Protein AF-A0A371GCP8-F1 (afdb_monomer_lite)

Foldseek 3Di:
DDDDPDDPPDPQDQLVRVLVVCVVVPDDDPCSVVCNPDPCVQQDKDWDKDAADDDPDQQDFGIKIWIARPRRRDIDIDTGSDDDPVVVVVCCVPPPD

Structure (mmCIF, N/CA/C/O backbone):
data_AF-A0A371GCP8-F1
#
_entry.id   AF-A0A371GCP8-F1
#
loop_
_atom_site.group_PDB
_atom_site.id
_atom_site.type_symbol
_atom_site.label_atom_id
_atom_site.label_alt_id
_atom_site.label_comp_id
_atom_site.label_asym_id
_atom_site.label_entity_id
_atom_site.label_seq_id
_atom_site.pdbx_PDB_ins_code
_atom_site.Cartn_x
_atom_site.Cartn_y
_atom_site.Cartn_z
_atom_site.occupancy
_atom_site.B_iso_or_equiv
_atom_site.auth_seq_id
_atom_site.auth_comp_id
_atom_site.auth_asym_id
_atom_site.auth_atom_id
_atom_site.pdbx_PDB_model_num
ATOM 1 N N . MET A 1 1 ? 37.079 -0.484 15.860 1.00 36.81 1 MET A N 1
ATOM 2 C CA . MET A 1 1 ? 35.716 -0.758 15.362 1.00 36.81 1 MET A CA 1
ATOM 3 C C . MET A 1 1 ? 35.386 0.390 14.425 1.00 36.81 1 MET A C 1
ATOM 5 O O . MET A 1 1 ? 35.336 1.518 14.892 1.00 36.81 1 MET A O 1
ATOM 9 N N . LYS A 1 2 ? 35.388 0.156 13.109 1.00 32.47 2 LYS A N 1
ATOM 10 C CA . LYS A 1 2 ? 35.198 1.218 12.113 1.00 32.47 2 LYS A CA 1
ATOM 11 C C . LYS A 1 2 ? 33.742 1.151 11.671 1.00 32.47 2 LYS A C 1
ATOM 13 O O . LYS A 1 2 ? 33.351 0.218 10.980 1.00 32.47 2 LYS A O 1
ATOM 18 N N . GLU A 1 3 ? 32.953 2.082 12.177 1.00 37.34 3 GLU A N 1
ATOM 19 C CA . GLU A 1 3 ? 31.586 2.320 11.742 1.00 37.34 3 GLU A CA 1
ATOM 20 C C . GLU A 1 3 ? 31.656 2.955 10.348 1.00 37.34 3 GLU A C 1
ATOM 22 O O . GLU A 1 3 ? 32.301 3.987 10.165 1.00 37.34 3 GLU A O 1
ATOM 27 N N . VAL A 1 4 ? 31.078 2.293 9.346 1.00 41.38 4 VAL A N 1
ATOM 28 C CA . VAL A 1 4 ? 30.898 2.859 8.005 1.00 41.38 4 VAL A CA 1
ATOM 29 C C . VAL A 1 4 ? 29.402 2.996 7.795 1.00 41.38 4 VAL A C 1
ATOM 31 O O . VAL A 1 4 ? 28.705 2.047 7.446 1.00 41.38 4 VAL A O 1
ATOM 34 N N . HIS A 1 5 ? 28.924 4.199 8.085 1.00 37.16 5 HIS A N 1
ATOM 35 C CA . HIS A 1 5 ? 27.606 4.672 7.719 1.00 37.16 5 HIS A CA 1
ATOM 36 C C . HIS A 1 5 ? 27.739 5.325 6.342 1.00 37.16 5 HIS A C 1
ATOM 38 O O . HIS A 1 5 ? 28.120 6.485 6.238 1.00 37.16 5 HIS A O 1
ATOM 44 N N . GLU A 1 6 ? 27.487 4.569 5.277 1.00 33.28 6 GLU A N 1
ATOM 45 C CA . GLU A 1 6 ? 27.387 5.135 3.928 1.00 33.28 6 GLU A CA 1
ATOM 46 C C . GLU A 1 6 ? 26.311 4.391 3.127 1.00 33.28 6 GLU A C 1
ATOM 48 O O . GLU A 1 6 ? 26.559 3.678 2.160 1.00 33.28 6 GLU A O 1
ATOM 53 N N . GLY A 1 7 ? 25.066 4.536 3.580 1.00 37.19 7 GLY A N 1
ATOM 54 C CA . GLY A 1 7 ? 23.906 4.345 2.721 1.00 37.19 7 GLY A CA 1
ATOM 55 C C . GLY A 1 7 ? 23.643 5.666 2.020 1.00 37.19 7 GLY A C 1
ATOM 56 O O . GLY A 1 7 ? 23.152 6.602 2.649 1.00 37.19 7 GLY A O 1
ATOM 57 N N . ALA A 1 8 ? 24.013 5.766 0.743 1.00 36.12 8 ALA A N 1
ATOM 58 C CA . ALA A 1 8 ? 23.633 6.894 -0.089 1.00 36.12 8 ALA A CA 1
ATOM 59 C C . ALA A 1 8 ? 22.105 7.019 -0.046 1.00 36.12 8 ALA A C 1
ATOM 61 O O . ALA A 1 8 ? 21.390 6.164 -0.561 1.00 36.12 8 ALA A O 1
ATOM 62 N N . PHE A 1 9 ? 21.626 8.074 0.611 1.00 45.25 9 PHE A N 1
ATOM 63 C CA . PHE A 1 9 ? 20.278 8.600 0.451 1.00 45.25 9 PHE A CA 1
ATOM 64 C C . PHE A 1 9 ? 20.088 8.815 -1.055 1.00 45.25 9 PHE A C 1
ATOM 66 O O . PHE A 1 9 ? 20.633 9.769 -1.617 1.00 45.25 9 PHE A O 1
ATOM 73 N N . GLU A 1 10 ? 19.457 7.851 -1.736 1.00 46.84 10 GLU A N 1
ATOM 74 C CA . GLU A 1 10 ? 19.394 7.844 -3.192 1.00 46.84 10 GLU A CA 1
ATOM 75 C C . GLU A 1 10 ? 18.598 9.059 -3.655 1.00 46.84 10 GLU A C 1
ATOM 77 O O . GLU A 1 10 ? 17.391 9.196 -3.462 1.00 46.84 10 GLU A O 1
ATOM 82 N N . THR A 1 11 ? 19.346 9.980 -4.243 1.00 47.50 11 THR A N 1
ATOM 83 C CA . THR A 1 11 ? 18.866 11.175 -4.901 1.00 47.50 11 THR A CA 1
ATOM 84 C C . THR A 1 11 ? 17.858 10.789 -5.974 1.00 47.50 11 THR A C 1
ATOM 86 O O . THR A 1 11 ? 18.118 9.911 -6.800 1.00 47.50 11 THR A O 1
ATOM 89 N N . HIS A 1 12 ? 16.709 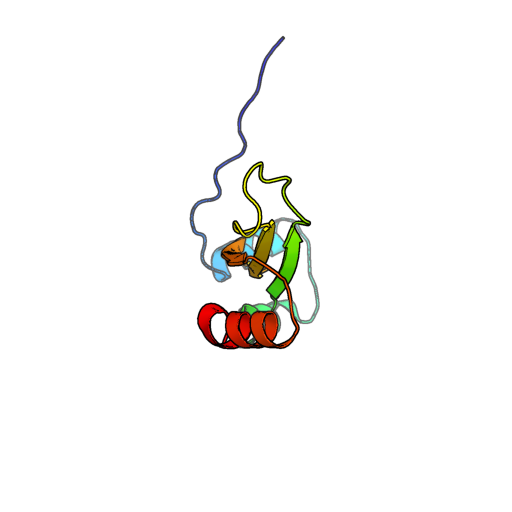11.468 -5.927 1.00 49.91 12 HIS A N 1
ATOM 90 C CA . HIS A 1 12 ? 15.599 11.454 -6.880 1.00 49.91 12 HIS A CA 1
ATOM 91 C C . HIS A 1 12 ? 16.073 11.215 -8.323 1.00 49.91 12 HIS A C 1
ATOM 93 O O . HIS A 1 12 ? 16.375 12.144 -9.074 1.00 49.91 12 HIS A O 1
ATOM 99 N N . THR A 1 13 ? 16.185 9.953 -8.721 1.00 51.84 13 THR A N 1
ATOM 100 C CA . THR A 1 13 ? 16.614 9.580 -10.065 1.00 51.84 13 THR A CA 1
ATOM 101 C C . THR A 1 13 ? 15.363 9.232 -10.841 1.00 51.84 13 THR A C 1
ATOM 103 O O . THR A 1 13 ? 14.555 8.419 -10.409 1.00 51.84 13 THR A O 1
ATOM 106 N N . ASN A 1 14 ? 15.169 9.900 -11.979 1.00 56.47 14 ASN A N 1
ATOM 107 C CA . ASN A 1 14 ? 14.054 9.582 -12.861 1.00 56.47 14 ASN A CA 1
ATOM 108 C C . ASN A 1 14 ? 14.126 8.108 -13.306 1.00 56.47 14 ASN A C 1
ATOM 110 O O . ASN A 1 14 ? 15.205 7.509 -13.348 1.00 56.47 14 ASN A O 1
ATOM 114 N N . ASN A 1 15 ? 12.981 7.531 -13.676 1.00 61.41 15 ASN A N 1
ATOM 115 C CA . ASN A 1 15 ? 12.867 6.117 -14.058 1.00 61.41 15 ASN A CA 1
ATOM 116 C C . ASN A 1 15 ? 13.878 5.712 -15.143 1.00 61.41 15 ASN A C 1
ATOM 118 O O . ASN A 1 15 ? 14.420 4.614 -15.114 1.00 61.41 15 ASN A O 1
ATOM 122 N N . HIS A 1 16 ? 14.225 6.631 -16.048 1.00 62.31 16 HIS A N 1
ATOM 123 C CA . HIS A 1 16 ? 15.230 6.406 -17.086 1.00 62.31 16 HIS A CA 1
ATOM 124 C C . HIS A 1 16 ? 16.667 6.276 -16.537 1.00 62.31 16 HIS A C 1
ATOM 126 O O . HIS A 1 16 ? 17.493 5.541 -17.077 1.00 62.31 16 HIS A O 1
ATOM 132 N N . ALA A 1 17 ? 17.019 6.992 -15.470 1.00 69.88 17 ALA A N 1
ATOM 133 C CA . ALA A 1 17 ? 18.302 6.833 -14.791 1.00 69.88 17 ALA A CA 1
ATOM 134 C C . ALA A 1 17 ? 18.357 5.525 -13.987 1.00 69.88 17 ALA A C 1
ATOM 136 O O . ALA A 1 17 ? 19.393 4.859 -13.998 1.00 69.88 17 ALA A O 1
ATOM 137 N N . LEU A 1 18 ? 17.247 5.129 -13.355 1.00 69.38 18 LEU A N 1
ATOM 138 C CA . LEU A 1 18 ? 17.139 3.865 -12.623 1.00 69.38 18 LEU A CA 1
ATOM 139 C C . LEU A 1 18 ? 17.198 2.651 -13.564 1.00 69.38 18 LEU A C 1
ATOM 141 O O . LEU A 1 18 ? 18.010 1.753 -13.349 1.00 69.38 18 LEU A O 1
ATOM 145 N N . ALA A 1 19 ? 16.438 2.673 -14.661 1.00 66.56 19 ALA A N 1
ATOM 146 C CA . ALA A 1 19 ? 16.476 1.655 -15.709 1.00 66.56 19 ALA A CA 1
ATOM 147 C C . ALA A 1 19 ? 17.897 1.464 -16.261 1.00 66.56 19 ALA A C 1
ATOM 149 O O . ALA A 1 19 ? 18.389 0.342 -16.369 1.00 66.56 19 ALA A O 1
ATOM 150 N N . ARG A 1 20 ? 18.609 2.571 -16.528 1.00 67.81 20 ARG A N 1
ATOM 151 C CA . ARG A 1 20 ? 20.013 2.535 -16.969 1.00 67.81 20 ARG A CA 1
ATOM 152 C C . ARG A 1 20 ? 20.961 1.967 -15.912 1.00 67.81 20 ARG A C 1
ATOM 154 O O . ARG A 1 20 ? 21.912 1.286 -16.284 1.00 67.81 20 ARG A O 1
ATOM 161 N N . LYS A 1 21 ? 20.731 2.217 -14.617 1.00 70.94 21 LYS A N 1
ATOM 162 C CA . LYS A 1 21 ? 21.512 1.590 -13.535 1.00 70.94 21 LYS A CA 1
ATOM 163 C C . LYS A 1 21 ? 21.285 0.075 -13.501 1.00 70.94 21 LYS A C 1
ATOM 165 O O . LYS A 1 21 ? 22.265 -0.658 -13.464 1.00 70.94 21 LYS A O 1
ATOM 170 N N . ILE A 1 22 ? 20.029 -0.373 -13.561 1.00 69.25 22 ILE A N 1
ATOM 171 C CA . ILE A 1 22 ? 19.635 -1.794 -13.536 1.00 69.25 22 ILE A CA 1
ATOM 172 C C . ILE A 1 22 ? 20.209 -2.550 -14.746 1.00 69.25 22 ILE A C 1
ATOM 174 O O . ILE A 1 22 ? 20.816 -3.607 -14.584 1.00 69.25 22 ILE A O 1
ATOM 178 N N . LEU A 1 23 ? 20.139 -1.951 -15.938 1.00 71.81 23 LEU A N 1
ATOM 179 C CA . LEU A 1 23 ? 20.813 -2.450 -17.139 1.00 71.81 23 LEU A CA 1
ATOM 180 C C . LEU A 1 23 ? 22.336 -2.544 -16.961 1.00 71.81 23 LEU A C 1
ATOM 182 O O . LEU A 1 23 ? 22.945 -3.547 -17.326 1.00 71.81 23 LEU A O 1
ATOM 186 N N . ARG A 1 24 ? 22.964 -1.517 -16.374 1.00 76.50 24 ARG A N 1
ATOM 187 C CA . ARG A 1 24 ? 24.420 -1.474 -16.151 1.00 76.50 24 ARG A CA 1
ATOM 188 C C . ARG A 1 24 ? 24.906 -2.552 -15.179 1.00 76.50 24 ARG A C 1
ATOM 190 O O . ARG A 1 24 ? 26.049 -2.980 -15.303 1.00 76.50 24 ARG A O 1
ATOM 197 N N . VAL A 1 25 ? 24.067 -2.984 -14.234 1.00 78.62 25 VAL A N 1
ATOM 198 C CA . VAL A 1 25 ? 24.383 -4.087 -13.308 1.00 78.62 25 VAL A CA 1
ATOM 199 C C . VAL A 1 25 ? 23.974 -5.470 -13.841 1.00 78.62 25 VAL A C 1
ATOM 201 O O . VAL A 1 25 ? 24.155 -6.461 -13.141 1.00 78.62 25 VAL A O 1
ATOM 204 N N . GLY A 1 26 ? 23.484 -5.561 -15.084 1.00 75.56 26 GLY A N 1
ATOM 205 C CA . GLY A 1 26 ? 23.311 -6.827 -15.804 1.00 75.56 26 GLY A CA 1
ATOM 206 C C . GLY A 1 26 ? 21.993 -7.563 -15.551 1.00 75.56 26 GLY A C 1
ATOM 207 O O . GLY A 1 26 ? 21.853 -8.704 -15.987 1.00 75.56 26 GLY A O 1
ATOM 208 N N . TYR A 1 27 ? 21.020 -6.934 -14.889 1.00 67.69 27 TYR A N 1
ATOM 209 C CA . TYR A 1 27 ? 19.667 -7.484 -14.797 1.00 67.69 27 TYR A CA 1
ATOM 210 C C . TYR A 1 27 ? 18.871 -7.078 -16.041 1.00 67.69 27 TYR A C 1
ATOM 212 O O . TYR A 1 27 ? 18.751 -5.894 -16.354 1.00 67.69 27 TYR A O 1
ATOM 220 N N . TYR A 1 28 ? 18.333 -8.066 -16.755 1.00 61.47 28 TYR A N 1
ATOM 221 C CA . TYR A 1 28 ? 17.536 -7.861 -17.962 1.00 61.47 28 TYR A CA 1
ATOM 222 C C . TYR A 1 28 ? 16.262 -8.703 -17.891 1.00 61.47 28 TYR A C 1
ATOM 224 O O . TYR A 1 28 ? 16.311 -9.878 -17.528 1.00 61.47 28 TYR A O 1
ATOM 232 N N . TRP A 1 29 ? 15.127 -8.118 -18.269 1.00 69.38 29 TRP A N 1
ATOM 233 C CA . TRP A 1 29 ? 13.882 -8.841 -18.519 1.00 69.38 29 TRP A CA 1
ATOM 234 C C . TRP A 1 29 ? 13.255 -8.351 -19.823 1.00 69.38 29 TRP A C 1
ATOM 236 O O . TRP A 1 29 ? 13.398 -7.190 -20.202 1.00 69.38 29 TRP A O 1
ATOM 246 N N . THR A 1 30 ? 12.566 -9.243 -20.534 1.00 60.22 30 THR A N 1
ATOM 247 C CA . THR A 1 30 ? 12.061 -9.004 -21.900 1.00 60.22 30 THR A CA 1
ATOM 248 C C . THR A 1 30 ? 11.017 -7.891 -22.002 1.00 60.22 30 THR A C 1
ATOM 250 O O . THR A 1 30 ? 10.792 -7.377 -23.092 1.00 60.22 30 THR A O 1
ATOM 253 N N . GLN A 1 31 ? 10.396 -7.499 -20.888 1.00 61.22 31 GLN A N 1
ATOM 254 C CA . GLN A 1 31 ? 9.389 -6.431 -20.826 1.00 61.22 31 GLN A CA 1
ATOM 255 C C . GLN A 1 31 ? 9.936 -5.114 -20.263 1.00 61.22 31 GLN A C 1
ATOM 257 O O . GLN A 1 31 ? 9.208 -4.132 -20.202 1.00 61.22 31 GLN A O 1
ATOM 262 N N . MET A 1 32 ? 11.227 -5.049 -19.931 1.00 67.38 32 MET A N 1
ATOM 263 C CA . MET A 1 32 ? 11.827 -3.917 -19.227 1.00 67.38 32 MET A CA 1
ATOM 264 C C . MET A 1 32 ? 11.620 -2.575 -19.924 1.00 67.38 32 MET A C 1
ATOM 266 O O . MET A 1 32 ? 11.263 -1.596 -19.281 1.00 67.38 32 MET A O 1
ATOM 270 N N . GLU A 1 33 ? 11.788 -2.510 -21.243 1.00 64.56 33 GLU A N 1
ATOM 271 C CA . GLU A 1 33 ? 11.567 -1.264 -21.986 1.00 64.56 33 GLU A CA 1
ATOM 272 C C . GLU A 1 33 ? 10.088 -0.839 -21.996 1.00 64.56 33 GLU A C 1
ATOM 274 O O . GLU A 1 33 ? 9.782 0.353 -21.969 1.00 64.56 33 GLU A O 1
ATOM 279 N N . SER A 1 34 ? 9.164 -1.803 -21.957 1.00 64.06 34 SER A N 1
ATOM 280 C CA . SER A 1 34 ? 7.724 -1.550 -21.843 1.00 64.06 34 SER A CA 1
ATOM 281 C C . SER A 1 34 ? 7.349 -1.085 -20.428 1.00 64.06 34 SER A C 1
ATOM 283 O O . SER A 1 34 ? 6.642 -0.090 -20.269 1.00 64.06 34 SER A O 1
ATOM 285 N N . ASP A 1 35 ? 7.918 -1.718 -19.404 1.00 60.66 35 ASP A N 1
ATOM 286 C CA . ASP A 1 35 ? 7.697 -1.426 -17.981 1.00 60.66 35 ASP A CA 1
ATOM 287 C C . ASP A 1 35 ? 8.322 -0.110 -17.504 1.00 60.66 35 ASP A C 1
ATOM 289 O O . ASP A 1 35 ? 8.144 0.262 -16.352 1.00 60.66 35 ASP A O 1
ATOM 293 N N . TYR A 1 36 ? 9.095 0.590 -18.335 1.00 61.47 36 TYR A N 1
ATOM 294 C CA . TYR A 1 36 ? 9.538 1.962 -18.047 1.00 61.47 36 TYR A CA 1
ATOM 295 C C . TYR A 1 36 ? 8.875 3.000 -18.951 1.00 61.47 36 TYR A C 1
ATOM 297 O O . TYR A 1 36 ? 8.868 4.186 -18.619 1.00 61.47 36 TYR A O 1
ATOM 305 N N . SER A 1 37 ? 8.344 2.572 -20.099 1.00 56.66 37 SER A N 1
ATOM 306 C CA . SER A 1 37 ? 7.730 3.451 -21.096 1.00 56.66 37 SER A CA 1
ATOM 307 C C . SER A 1 37 ? 6.204 3.504 -20.996 1.00 56.66 37 SER A C 1
ATOM 309 O O . SER A 1 37 ? 5.587 4.331 -21.671 1.00 56.66 37 SER A O 1
ATOM 311 N N . THR A 1 38 ? 5.566 2.649 -20.192 1.00 56.38 38 THR A N 1
ATOM 312 C CA . THR A 1 38 ? 4.108 2.675 -20.019 1.00 56.38 38 THR A CA 1
ATOM 313 C C . THR A 1 38 ? 3.699 3.563 -18.836 1.00 56.38 38 THR A C 1
ATOM 315 O O . THR A 1 38 ? 4.372 3.579 -17.807 1.00 56.38 38 THR A O 1
ATOM 318 N N . PRO A 1 39 ? 2.560 4.271 -18.903 1.00 55.31 39 PRO A N 1
ATOM 319 C CA . PRO A 1 39 ? 2.000 4.967 -17.738 1.00 55.31 39 PRO A CA 1
ATOM 320 C C . PRO A 1 39 ? 1.688 4.024 -16.558 1.00 55.31 39 PRO A C 1
ATOM 322 O O . PRO A 1 39 ? 1.641 4.456 -15.413 1.00 55.31 39 PRO A O 1
ATOM 325 N N . TRP A 1 40 ? 1.501 2.729 -16.835 1.00 51.03 40 TRP A N 1
ATOM 326 C CA . TRP A 1 40 ? 1.170 1.680 -15.862 1.00 51.03 40 TRP A CA 1
ATOM 327 C C . TRP A 1 40 ? 2.357 1.210 -15.016 1.00 51.03 40 TRP A C 1
ATOM 329 O O . TRP A 1 40 ? 2.163 0.599 -13.968 1.00 51.03 40 TRP A O 1
ATOM 339 N N . SER A 1 41 ? 3.578 1.558 -15.422 1.00 54.22 41 SER A N 1
ATOM 340 C CA . SER A 1 41 ? 4.800 1.394 -14.627 1.00 54.22 41 SER A CA 1
ATOM 341 C C . SER A 1 41 ? 4.696 2.067 -13.249 1.00 54.22 41 SER A C 1
ATOM 343 O O . SER A 1 41 ? 5.334 1.637 -12.301 1.00 54.22 41 SER A O 1
ATOM 345 N N . PHE A 1 42 ? 3.854 3.097 -13.108 1.00 56.12 42 PHE A N 1
ATOM 346 C CA . PHE A 1 42 ? 3.588 3.807 -11.847 1.00 56.12 42 PHE A CA 1
ATOM 347 C C . PHE A 1 42 ? 2.488 3.153 -10.984 1.00 56.12 42 PHE A C 1
ATOM 349 O O . PHE A 1 42 ? 2.138 3.643 -9.912 1.00 56.12 42 PHE A O 1
ATOM 356 N N . SER A 1 43 ? 1.881 2.054 -11.443 1.00 61.53 43 SER A N 1
ATOM 357 C CA . SER A 1 43 ? 0.675 1.485 -10.822 1.00 61.53 43 SER A CA 1
ATOM 358 C C . SER A 1 43 ? 0.946 0.313 -9.877 1.00 61.53 43 SER A C 1
ATOM 360 O O . SER A 1 43 ? 0.000 -0.289 -9.369 1.00 61.53 43 SER A O 1
ATOM 362 N N . MET A 1 44 ? 2.212 -0.018 -9.603 1.00 77.81 44 MET A N 1
ATOM 363 C CA . MET A 1 44 ? 2.556 -1.103 -8.681 1.00 77.81 44 MET A CA 1
ATOM 364 C C . MET A 1 44 ? 2.763 -0.569 -7.260 1.00 77.81 44 MET A C 1
ATOM 366 O O . MET A 1 44 ? 3.819 -0.032 -6.921 1.00 77.81 44 MET A O 1
ATOM 370 N N . TRP A 1 45 ? 1.736 -0.747 -6.428 1.00 85.06 45 TRP A N 1
ATOM 371 C CA . TRP A 1 45 ? 1.716 -0.337 -5.025 1.00 85.06 45 TRP A CA 1
ATOM 372 C C . TRP A 1 45 ? 1.622 -1.552 -4.100 1.00 85.06 45 TRP A C 1
ATOM 374 O O . TRP A 1 45 ? 0.822 -2.460 -4.329 1.00 85.06 45 TRP A O 1
ATOM 384 N N . GLY A 1 46 ? 2.420 -1.558 -3.034 1.00 88.44 46 GLY A N 1
ATOM 385 C CA . GLY A 1 46 ? 2.258 -2.470 -1.902 1.00 88.44 46 GLY A CA 1
ATOM 386 C C . GLY A 1 46 ? 1.467 -1.787 -0.792 1.00 88.44 46 GLY A C 1
ATOM 387 O O . GLY A 1 46 ? 1.835 -0.690 -0.388 1.00 88.44 46 GLY A O 1
ATOM 388 N N . LEU A 1 47 ? 0.398 -2.417 -0.299 1.00 91.25 47 LEU A N 1
ATOM 389 C CA . LEU A 1 47 ? -0.378 -1.932 0.846 1.00 91.25 47 LEU A CA 1
ATOM 390 C C . LEU A 1 47 ? -0.064 -2.789 2.074 1.00 91.25 47 LEU A C 1
ATOM 392 O O . LEU A 1 47 ? -0.144 -4.014 1.998 1.00 91.25 47 LEU A O 1
ATOM 396 N N . ASP A 1 48 ? 0.226 -2.145 3.198 1.00 90.75 48 ASP A N 1
ATOM 397 C CA . ASP A 1 48 ? 0.461 -2.801 4.480 1.00 90.75 48 ASP A CA 1
ATOM 398 C C . ASP A 1 48 ? -0.311 -2.111 5.614 1.00 90.75 48 ASP A C 1
ATOM 400 O O . ASP A 1 48 ? -0.715 -0.944 5.522 1.00 90.75 48 ASP A O 1
ATOM 404 N N . THR A 1 49 ? -0.549 -2.856 6.692 1.00 89.38 49 THR A N 1
ATOM 405 C CA . THR A 1 49 ? -1.245 -2.375 7.882 1.00 89.38 49 THR A CA 1
ATOM 406 C C . THR A 1 49 ? -0.426 -2.670 9.125 1.00 89.38 49 THR A C 1
ATOM 408 O O . THR A 1 49 ? -0.266 -3.826 9.516 1.00 89.38 49 THR A O 1
ATOM 411 N N . ILE A 1 50 ? 0.027 -1.621 9.806 1.00 89.56 50 ILE A N 1
ATOM 412 C CA . ILE A 1 50 ? 0.685 -1.772 11.101 1.00 89.56 50 ILE A CA 1
ATOM 413 C C . ILE A 1 50 ? -0.405 -1.948 12.159 1.00 89.56 50 ILE A C 1
ATOM 415 O O . ILE A 1 50 ? -1.330 -1.134 12.267 1.00 89.56 50 ILE A O 1
ATOM 419 N N . GLY A 1 51 ? -0.296 -3.068 12.879 1.00 80.75 51 GLY A N 1
ATOM 420 C CA . GLY A 1 51 ? -1.267 -3.559 13.851 1.00 80.75 51 GLY A CA 1
ATOM 421 C C . GLY A 1 51 ? -1.492 -2.631 15.050 1.00 80.75 51 GLY A C 1
ATOM 422 O O . GLY A 1 51 ? -0.857 -1.583 15.162 1.00 80.75 51 GLY A O 1
ATOM 423 N N . PRO A 1 52 ? -2.417 -3.014 15.946 1.00 76.25 52 PRO A N 1
ATOM 424 C CA . PRO A 1 52 ? -2.939 -2.134 16.979 1.00 76.25 52 PRO A CA 1
ATOM 425 C C . PRO A 1 52 ? -1.825 -1.648 17.909 1.00 76.25 52 PRO A C 1
ATOM 427 O O . PRO A 1 52 ? -1.298 -2.405 18.719 1.00 76.25 52 PRO A O 1
ATOM 430 N N . ILE A 1 53 ? -1.493 -0.364 17.809 1.00 81.81 53 ILE A N 1
ATOM 431 C CA . ILE A 1 53 ? -0.587 0.310 18.730 1.00 81.81 53 ILE A CA 1
ATOM 432 C C . ILE A 1 53 ? -1.323 0.443 20.063 1.00 81.81 53 ILE A C 1
ATOM 434 O O . ILE A 1 53 ? -2.413 1.024 20.127 1.00 81.81 53 ILE A O 1
ATOM 438 N N . GLU A 1 54 ? -0.743 -0.107 21.130 1.00 69.06 54 GLU A N 1
ATOM 439 C CA . GLU A 1 54 ? -1.283 0.030 22.479 1.00 69.06 54 GLU A CA 1
ATOM 440 C C . GLU A 1 54 ? -1.290 1.506 22.888 1.00 69.06 54 GLU A C 1
ATOM 442 O O . GLU A 1 54 ? -0.269 2.101 23.236 1.00 69.06 54 GLU A O 1
ATOM 447 N N . THR A 1 55 ? -2.465 2.129 22.850 1.00 63.44 55 THR A N 1
ATOM 448 C CA . THR A 1 55 ? -2.650 3.488 23.347 1.00 63.44 55 THR A CA 1
ATOM 449 C C . THR A 1 55 ? -3.311 3.439 24.716 1.00 63.44 55 THR A C 1
ATOM 451 O O . THR A 1 55 ? -4.407 2.898 24.855 1.00 63.44 55 THR A O 1
ATOM 454 N N . LYS A 1 56 ? -2.708 4.099 25.718 1.00 66.06 56 LYS A N 1
ATOM 455 C CA . LYS A 1 56 ? -3.293 4.290 27.066 1.00 66.06 56 LYS A CA 1
ATOM 456 C C . LYS A 1 56 ? -4.691 4.929 27.056 1.00 66.06 56 LYS A C 1
ATOM 458 O O . LYS A 1 56 ? -5.388 4.897 28.062 1.00 66.06 56 LYS A O 1
ATOM 463 N N . VAL A 1 57 ? -5.091 5.524 25.933 1.00 68.06 57 VAL A N 1
ATOM 464 C CA . VAL A 1 57 ? -6.393 6.161 25.742 1.00 68.06 57 VAL A CA 1
ATOM 465 C C . VAL A 1 57 ? -7.263 5.263 24.853 1.00 68.06 57 VAL A C 1
ATOM 467 O O . VAL A 1 57 ? -6.848 4.948 23.730 1.00 68.06 57 VAL A O 1
ATOM 470 N N . PRO A 1 58 ? -8.457 4.837 25.300 1.00 60.41 58 PRO A N 1
ATOM 471 C CA . PRO A 1 58 ? -9.394 4.134 24.433 1.00 60.41 58 PRO A CA 1
ATOM 472 C C . PRO A 1 58 ? -9.820 5.065 23.282 1.00 60.41 58 PRO A C 1
ATOM 474 O O . PRO A 1 58 ? -10.108 6.235 23.508 1.00 60.41 58 PRO A O 1
ATOM 477 N N . ASN A 1 59 ? -9.842 4.546 22.049 1.00 62.75 59 ASN A N 1
ATOM 478 C CA . ASN A 1 59 ? -10.269 5.224 20.806 1.00 62.75 59 ASN A CA 1
ATOM 479 C C . ASN A 1 59 ? -9.270 6.159 20.093 1.00 62.75 59 ASN A C 1
ATOM 481 O O . ASN A 1 59 ? -9.665 6.852 19.156 1.00 62.75 59 ASN A O 1
ATOM 485 N N . LYS A 1 60 ? -7.981 6.169 20.451 1.00 68.00 60 LYS A N 1
ATOM 486 C CA . LYS A 1 60 ? -6.958 6.868 19.645 1.00 68.00 60 LYS A CA 1
ATOM 487 C C . LYS A 1 60 ? -6.483 5.987 18.480 1.00 68.00 60 LYS A C 1
ATOM 489 O O . LYS A 1 60 ? -6.571 4.773 18.590 1.00 68.00 60 LYS A O 1
ATOM 494 N N . HIS A 1 61 ? -6.023 6.587 17.375 1.00 67.88 61 HIS A N 1
ATOM 495 C CA . HIS A 1 61 ? -5.536 5.904 16.165 1.00 67.88 61 HIS A CA 1
ATOM 496 C C . HIS A 1 61 ? -4.653 4.690 16.506 1.00 67.88 61 HIS A C 1
ATOM 498 O O . HIS A 1 61 ? -3.537 4.857 16.991 1.00 67.88 61 HIS A O 1
ATOM 504 N N . ARG A 1 62 ? -5.186 3.482 16.291 1.00 79.62 62 ARG A N 1
ATOM 505 C CA . ARG A 1 62 ? -4.533 2.213 16.651 1.00 79.62 62 ARG A CA 1
ATOM 506 C C . ARG A 1 62 ? -3.805 1.596 15.475 1.00 79.62 62 ARG A C 1
ATOM 508 O O . ARG A 1 62 ? -2.893 0.818 15.682 1.00 79.62 62 ARG A O 1
ATOM 515 N N . PHE A 1 63 ? -4.214 1.927 14.262 1.00 86.19 63 PHE A N 1
ATOM 516 C CA . PHE A 1 63 ? -3.697 1.309 13.056 1.00 86.19 63 PHE A CA 1
ATOM 517 C C . PHE A 1 63 ? -3.080 2.357 12.154 1.00 86.19 63 PHE A C 1
ATOM 519 O O . PHE A 1 63 ? -3.551 3.496 12.110 1.00 86.19 63 PHE A O 1
ATOM 526 N N . ILE A 1 64 ? -2.067 1.951 11.404 1.00 89.56 64 ILE A N 1
ATOM 527 C CA . ILE A 1 64 ? -1.455 2.769 10.364 1.00 89.56 64 ILE A CA 1
ATOM 528 C C . ILE A 1 64 ? -1.592 2.003 9.051 1.00 89.56 64 ILE A C 1
ATOM 530 O O . ILE A 1 64 ? -1.151 0.860 8.960 1.00 89.56 64 ILE A O 1
ATOM 534 N N . LEU A 1 65 ? -2.238 2.619 8.062 1.00 91.94 65 LEU A N 1
ATOM 535 C CA . LEU A 1 65 ? -2.232 2.148 6.682 1.00 91.94 65 LEU A CA 1
ATOM 536 C C . LEU A 1 65 ? -1.049 2.780 5.968 1.00 91.94 65 LEU A C 1
ATOM 538 O O . LEU A 1 65 ? -0.843 3.991 6.075 1.00 91.94 65 LEU A O 1
ATOM 542 N N . VAL A 1 66 ? -0.302 1.952 5.251 1.00 90.56 66 VAL A N 1
ATOM 543 C CA . VAL A 1 66 ? 0.876 2.357 4.494 1.00 90.56 66 VAL A CA 1
ATOM 544 C C . VAL A 1 66 ? 0.721 1.846 3.072 1.00 90.56 66 VAL A C 1
ATOM 546 O O . VAL A 1 66 ? 0.498 0.654 2.880 1.00 90.56 66 VAL A O 1
ATOM 549 N N . ALA A 1 67 ? 0.853 2.720 2.080 1.00 90.69 67 ALA A N 1
ATOM 550 C CA . ALA A 1 67 ? 0.989 2.318 0.685 1.00 90.69 67 ALA A CA 1
ATOM 551 C C . ALA A 1 67 ? 2.343 2.767 0.148 1.00 90.69 67 ALA A C 1
ATOM 553 O O . ALA A 1 67 ? 2.701 3.929 0.300 1.00 90.69 67 ALA A O 1
ATOM 554 N N . ILE A 1 68 ? 3.088 1.842 -0.455 1.00 87.62 68 ILE A N 1
ATOM 555 C CA . ILE A 1 68 ? 4.430 2.080 -0.987 1.00 87.62 68 ILE A CA 1
ATOM 556 C C . ILE A 1 68 ? 4.413 1.848 -2.491 1.00 87.62 68 ILE A C 1
ATOM 558 O O . ILE A 1 68 ? 4.126 0.739 -2.949 1.00 8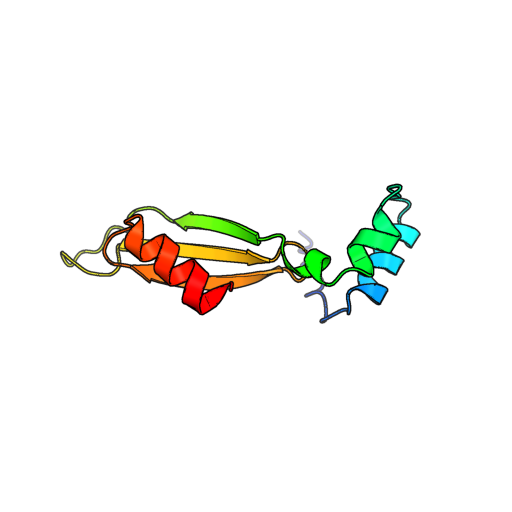7.62 68 ILE A O 1
ATOM 562 N N . GLU A 1 69 ? 4.772 2.872 -3.253 1.00 85.94 69 GLU A N 1
ATOM 563 C CA . GLU A 1 69 ? 5.018 2.765 -4.684 1.00 85.94 69 GLU A CA 1
ATOM 564 C C . GLU A 1 69 ? 6.338 2.020 -4.915 1.00 85.94 69 GLU A C 1
ATOM 566 O O . GLU A 1 69 ? 7.396 2.388 -4.400 1.00 85.94 69 GLU A O 1
ATOM 571 N N . TYR A 1 70 ? 6.301 0.937 -5.689 1.00 75.88 70 TYR A N 1
ATOM 572 C CA . TYR A 1 70 ? 7.436 0.022 -5.795 1.00 75.88 70 TYR A CA 1
ATOM 573 C C . TYR A 1 70 ? 8.693 0.660 -6.408 1.00 75.88 70 TYR A C 1
ATOM 575 O O . TYR A 1 70 ? 9.805 0.335 -5.978 1.00 75.88 70 TYR A O 1
ATOM 583 N N . PHE A 1 71 ? 8.521 1.549 -7.388 1.00 67.00 71 PHE A N 1
ATOM 584 C CA . PHE A 1 71 ? 9.604 2.085 -8.219 1.00 67.00 71 PHE A CA 1
ATOM 585 C C . PHE A 1 71 ? 10.307 3.274 -7.589 1.00 67.00 71 PHE A C 1
ATOM 587 O O . PHE A 1 71 ? 11.529 3.312 -7.480 1.00 67.00 71 PHE A O 1
ATOM 594 N N . THR A 1 72 ? 9.515 4.243 -7.168 1.00 72.81 72 THR A N 1
ATOM 595 C CA . THR A 1 72 ? 9.995 5.502 -6.612 1.00 72.81 72 THR A CA 1
ATOM 596 C C . THR A 1 72 ? 10.185 5.403 -5.094 1.00 72.81 72 THR A C 1
ATOM 598 O O . THR A 1 72 ? 10.761 6.302 -4.486 1.00 72.81 72 THR A O 1
ATOM 601 N N . LYS A 1 73 ? 9.692 4.312 -4.482 1.00 79.25 73 LYS A N 1
ATOM 602 C CA . LYS A 1 73 ? 9.607 4.115 -3.030 1.00 79.25 73 LYS A CA 1
ATOM 603 C C . LYS A 1 73 ? 8.829 5.227 -2.319 1.00 79.25 73 LYS A C 1
ATOM 605 O O . LYS A 1 73 ? 9.012 5.411 -1.117 1.00 79.25 73 LYS A O 1
ATOM 610 N N . TRP A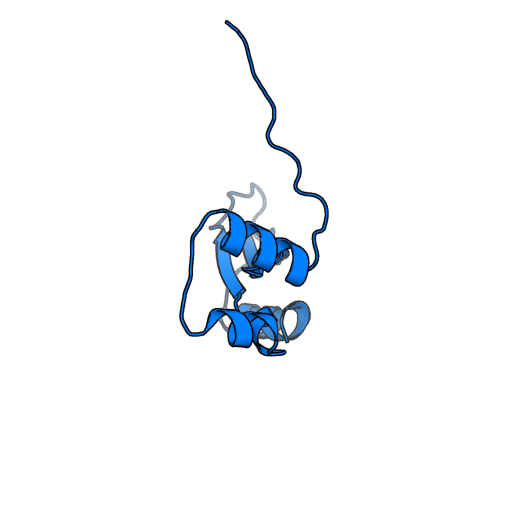 1 74 ? 7.957 5.950 -3.029 1.00 83.75 74 TRP A N 1
ATOM 611 C CA . TRP A 1 74 ? 7.060 6.916 -2.398 1.00 83.75 74 TRP A CA 1
ATOM 612 C C . TRP A 1 74 ? 6.084 6.199 -1.480 1.00 83.75 74 TRP A C 1
ATOM 614 O O . TRP A 1 74 ? 5.629 5.097 -1.782 1.00 83.75 74 TRP A O 1
ATOM 624 N N . MET A 1 75 ? 5.799 6.814 -0.337 1.00 88.62 75 MET A N 1
ATOM 625 C CA . MET A 1 75 ? 5.001 6.203 0.711 1.00 88.62 75 MET A CA 1
ATOM 626 C C . MET A 1 75 ? 3.902 7.152 1.171 1.00 88.62 75 MET A C 1
ATOM 628 O O . MET A 1 75 ? 4.183 8.267 1.602 1.00 88.62 75 MET A O 1
ATOM 632 N N . GLU A 1 76 ? 2.671 6.656 1.155 1.00 91.69 76 GLU A N 1
ATOM 633 C CA . GLU A 1 76 ? 1.499 7.320 1.713 1.00 91.69 76 GLU A CA 1
ATOM 634 C C . GLU A 1 76 ? 1.108 6.648 3.026 1.00 91.69 76 GLU A C 1
ATOM 636 O O . GLU A 1 76 ? 0.977 5.423 3.095 1.00 91.69 76 GLU A O 1
ATOM 641 N N . VAL A 1 77 ? 0.931 7.445 4.083 1.00 91.69 77 VAL A N 1
ATOM 642 C CA . VAL A 1 77 ? 0.671 6.943 5.439 1.00 91.69 77 VAL A CA 1
ATOM 643 C C . VAL A 1 77 ? -0.511 7.661 6.066 1.00 91.69 77 VAL A C 1
ATOM 645 O O . VAL A 1 77 ? -0.512 8.882 6.205 1.00 91.69 77 VAL A O 1
ATOM 648 N N . ALA A 1 78 ? -1.493 6.894 6.538 1.00 90.25 78 ALA A N 1
ATOM 649 C CA . ALA A 1 78 ? -2.620 7.429 7.294 1.00 90.25 78 ALA A C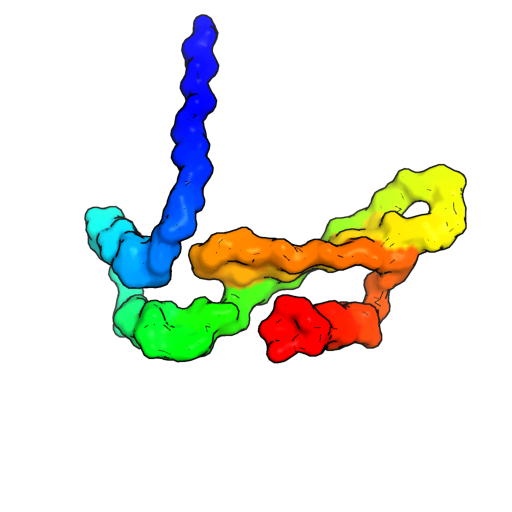A 1
ATOM 650 C C . ALA A 1 78 ? -2.930 6.562 8.515 1.00 90.25 78 ALA A C 1
ATOM 652 O O . ALA A 1 78 ? -2.892 5.334 8.462 1.00 90.25 78 ALA A O 1
ATOM 653 N N . SER A 1 79 ? -3.264 7.203 9.635 1.0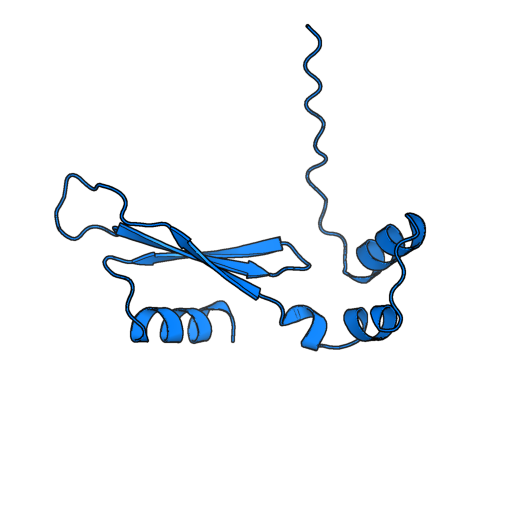0 89.62 79 SER A N 1
ATOM 654 C CA . SER A 1 79 ? -3.593 6.505 10.876 1.00 89.62 79 SER A CA 1
ATOM 655 C C . SER A 1 79 ? -5.106 6.440 11.091 1.00 89.62 79 SER A C 1
ATOM 657 O O . SER A 1 79 ? -5.829 7.399 10.817 1.00 89.62 79 SER A O 1
ATOM 659 N N . TYR A 1 80 ? -5.611 5.337 11.646 1.00 87.06 80 TYR A N 1
ATOM 660 C CA . TYR A 1 80 ? -7.042 5.104 11.860 1.00 87.06 80 TYR A CA 1
ATOM 661 C C . TYR A 1 80 ? -7.329 4.448 13.212 1.00 87.06 80 TYR A C 1
ATOM 663 O O . TYR A 1 80 ? -6.534 3.674 13.743 1.00 87.06 80 TYR A O 1
ATOM 671 N N . ALA A 1 81 ? -8.502 4.733 13.782 1.00 85.50 81 ALA A N 1
ATOM 672 C CA . ALA A 1 81 ? -8.962 4.100 15.023 1.00 85.50 81 ALA A CA 1
ATOM 673 C C . ALA A 1 81 ? -9.318 2.608 14.838 1.00 85.50 81 ALA A C 1
ATOM 675 O O . ALA A 1 81 ? -9.189 1.819 15.770 1.00 85.50 81 ALA A O 1
ATOM 676 N N . SER A 1 82 ? -9.735 2.218 13.631 1.00 84.94 82 SER A N 1
ATOM 677 C CA . SER A 1 82 ? -9.971 0.833 13.206 1.00 84.94 82 SER A CA 1
ATOM 678 C C . SER A 1 82 ? -9.673 0.699 11.711 1.00 84.94 82 SER A C 1
ATOM 680 O O . SER A 1 82 ? -9.762 1.689 10.985 1.00 84.94 82 SER A O 1
ATOM 682 N N . VAL A 1 83 ? -9.326 -0.502 11.244 1.00 86.44 83 VAL A N 1
ATOM 683 C CA . VAL A 1 83 ? -9.183 -0.794 9.810 1.00 86.44 83 VAL A CA 1
ATOM 684 C C . VAL A 1 83 ? -10.391 -1.600 9.367 1.00 86.44 83 VAL A C 1
ATOM 686 O O . VAL A 1 83 ? -10.568 -2.752 9.752 1.00 86.44 83 VAL A O 1
ATOM 689 N N . THR A 1 84 ? -11.243 -0.978 8.561 1.00 90.31 84 THR A N 1
ATOM 690 C CA . THR A 1 84 ? -12.385 -1.632 7.919 1.00 90.31 84 THR A CA 1
ATOM 691 C C . THR A 1 84 ? -12.240 -1.537 6.406 1.00 90.31 84 THR A C 1
ATOM 693 O O . THR A 1 84 ? -11.533 -0.670 5.885 1.00 90.31 84 THR A O 1
ATOM 696 N N . ARG A 1 85 ? -12.954 -2.395 5.670 1.00 92.00 85 ARG A N 1
ATOM 697 C CA . ARG A 1 85 ? -12.941 -2.382 4.199 1.00 92.00 85 ARG A CA 1
ATOM 698 C C . ARG A 1 85 ? -13.272 -1.002 3.620 1.00 92.00 85 ARG A C 1
ATOM 700 O O . ARG A 1 85 ? -12.653 -0.590 2.645 1.00 92.00 85 ARG A O 1
ATOM 707 N N . SER A 1 86 ? -14.221 -0.275 4.213 1.00 92.38 86 SER A N 1
ATOM 708 C CA . SER A 1 86 ? -14.607 1.062 3.741 1.00 92.38 86 SER A CA 1
ATOM 709 C C . SER A 1 86 ? -13.494 2.094 3.930 1.00 92.38 86 SER A C 1
ATOM 711 O O . SER A 1 86 ? -13.322 2.961 3.076 1.00 92.38 86 SER A O 1
ATOM 713 N N . ILE A 1 87 ? -12.711 1.980 5.005 1.00 91.56 87 ILE A N 1
ATOM 714 C CA . ILE A 1 87 ? -11.552 2.840 5.266 1.00 91.56 87 ILE A CA 1
ATOM 715 C C . ILE A 1 87 ? -10.448 2.569 4.245 1.00 91.56 87 ILE A C 1
ATOM 717 O O . ILE A 1 87 ? -9.935 3.520 3.666 1.00 91.56 87 ILE A O 1
ATOM 721 N N . VAL A 1 88 ? -10.145 1.298 3.966 1.00 89.81 88 VAL A N 1
ATOM 722 C CA . VAL A 1 88 ? -9.129 0.914 2.971 1.00 89.81 88 VAL A CA 1
ATOM 723 C C . VAL A 1 88 ? -9.519 1.384 1.569 1.00 89.81 88 VAL A C 1
ATOM 725 O O . VAL A 1 88 ? -8.717 2.002 0.880 1.00 89.81 88 VAL A O 1
ATOM 728 N N . VAL A 1 89 ? -10.774 1.175 1.154 1.00 92.81 89 VAL A N 1
ATOM 729 C CA . VAL A 1 89 ? -11.257 1.653 -0.155 1.00 92.81 89 VAL A CA 1
ATOM 730 C C . VAL A 1 89 ? -11.188 3.176 -0.249 1.00 92.81 89 VAL A C 1
ATOM 732 O O . VAL A 1 89 ? -10.803 3.711 -1.285 1.00 92.81 89 VAL A O 1
ATOM 735 N N . ARG A 1 90 ? -11.553 3.888 0.823 1.00 92.88 90 ARG A N 1
ATOM 736 C CA . ARG A 1 90 ? -11.452 5.348 0.865 1.00 92.88 90 ARG A CA 1
ATOM 737 C C . ARG A 1 90 ? -9.999 5.816 0.801 1.00 92.88 90 ARG A C 1
ATOM 739 O O . ARG A 1 90 ? -9.732 6.778 0.102 1.00 92.88 90 ARG A O 1
ATOM 746 N N . PHE A 1 91 ? -9.088 5.142 1.496 1.00 91.19 91 PHE A N 1
ATOM 747 C CA . PHE A 1 91 ? -7.659 5.437 1.448 1.00 91.19 91 PHE A CA 1
ATOM 748 C C . PHE A 1 91 ? -7.122 5.303 0.015 1.00 91.19 91 PHE A C 1
ATOM 750 O O . PHE A 1 91 ? -6.560 6.254 -0.513 1.00 91.19 91 PHE A O 1
ATOM 757 N N . ILE A 1 92 ? -7.406 4.187 -0.663 1.00 89.62 92 ILE A N 1
ATOM 758 C CA . ILE A 1 92 ? -6.981 3.967 -2.056 1.00 89.62 92 ILE A CA 1
ATOM 759 C C . ILE A 1 92 ? -7.516 5.070 -2.985 1.00 89.62 92 ILE A C 1
ATOM 761 O O . ILE A 1 92 ? -6.770 5.599 -3.796 1.00 89.62 92 ILE A O 1
ATOM 765 N N . LYS A 1 93 ? -8.787 5.461 -2.838 1.00 89.31 93 LYS A N 1
ATOM 766 C CA . LYS A 1 93 ? -9.414 6.519 -3.654 1.00 89.31 93 LYS A CA 1
ATOM 767 C C . LYS A 1 93 ? -8.926 7.944 -3.378 1.00 89.31 93 LYS A C 1
ATOM 769 O O . LYS A 1 93 ? -9.306 8.844 -4.112 1.00 89.31 93 LYS A O 1
ATOM 774 N N . ILE A 1 94 ? -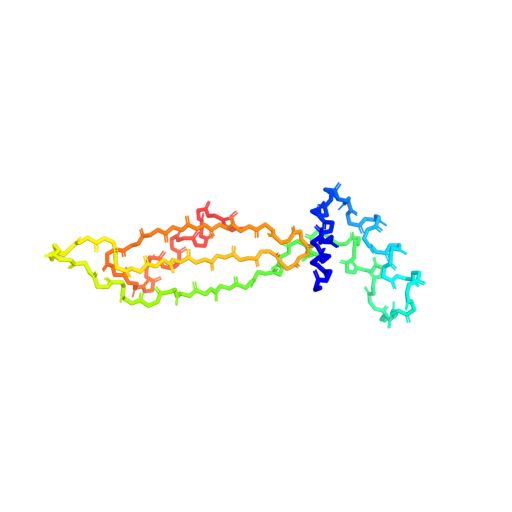8.263 8.178 -2.249 1.00 88.06 94 ILE A N 1
ATOM 775 C CA . ILE A 1 94 ? -7.779 9.514 -1.877 1.00 88.06 94 ILE A CA 1
ATOM 776 C C . ILE A 1 94 ? -6.288 9.640 -2.183 1.00 88.06 94 ILE A C 1
ATOM 778 O O . ILE A 1 94 ? -5.848 10.716 -2.572 1.00 88.06 94 ILE A O 1
ATOM 782 N N . TYR A 1 95 ? -5.526 8.565 -1.971 1.00 84.50 95 TYR A N 1
ATOM 783 C CA . TYR A 1 95 ? -4.064 8.610 -1.962 1.00 84.50 95 TYR A CA 1
ATOM 784 C C . TYR A 1 95 ? -3.403 7.835 -3.110 1.00 84.50 95 TYR A C 1
ATOM 786 O O . TYR A 1 95 ? -2.211 8.011 -3.319 1.00 84.50 95 TYR A O 1
ATOM 794 N N . ILE A 1 96 ? -4.126 6.968 -3.833 1.00 81.25 96 ILE A N 1
ATOM 795 C CA . ILE A 1 96 ? -3.532 6.104 -4.876 1.00 81.25 96 ILE A CA 1
ATOM 796 C C . ILE A 1 96 ? -4.164 6.329 -6.256 1.00 81.25 96 ILE A C 1
ATOM 798 O O . ILE A 1 96 ? -3.442 6.385 -7.248 1.00 81.25 96 ILE A O 1
ATOM 802 N N . ILE A 1 97 ? -5.497 6.406 -6.328 1.00 80.94 97 ILE A N 1
ATOM 803 C CA . ILE A 1 97 ? -6.272 6.666 -7.558 1.00 80.94 97 ILE A CA 1
ATOM 804 C C . ILE A 1 97 ? -6.709 8.124 -7.563 1.00 80.94 97 ILE A C 1
ATOM 806 O O . ILE A 1 97 ? -6.569 8.772 -8.622 1.00 80.94 97 ILE A O 1
#

pLDDT: mean 71.74, std 16.9, range [32.47, 92.88]

InterPro domains:
  IPR012337 Ribonuclease H-like superfamily [SSF53098] (40-94)
  IPR036397 Ribonuclease H superfamily [G3DSA:3.30.420.10] (33-97)

Organism: Mucuna pruriens (NCBI:txid157652)

Sequence (97 aa):
MKEVHEGAFETHTNNHALARKILRVGYYWTQMESDYSTPWSFSMWGLDTIGPIETKVPNKHRFILVAIEYFTKWMEVASYASVTRSIVVRFIKIYII

Radius of gyration: 18.46 Å; chains: 1; bounding box: 50×20×49 Å

Secondary structure (DSSP, 8-state):
--------------HHHHHHHHHHTT---TTTTHHHHSGGGG--EEEEEE-----SSTTS--EEEEEEETTT--EEEEEESS--HHHHHHHHHHHT-